Protein AF-A0A317V7V1-F1 (afdb_monomer)

Mean predicted aligned error: 9.77 Å

Nearest PDB structures (foldseek):
  2pzy-assembly1_A  TM=6.346E-01  e=2.511E+00  Homo sapiens

Solvent-accessible surface area (backbone atoms only — not comparable to full-atom values): 4943 Å² total; per-residue (Å²): 131,87,78,76,54,76,91,75,56,77,60,77,90,74,64,47,70,93,80,42,51,70,68,61,47,56,51,52,58,42,64,65,38,86,53,71,85,75,24,67,50,74,70,54,49,69,67,33,67,79,68,65,52,80,51,93,81,60,41,72,102,40,60,66,69,56,45,50,52,62,67,59,72,75,113

Radius of gyration: 16.43 Å; Cα contacts (8 Å, |Δi|>4): 33; chains: 1; bounding box: 34×25×42 Å

pLDDT: mean 78.75, std 11.6, range [42.62, 90.31]

Secondary structure (DSSP, 8-state):
-----GGGPPPGGG--TTTS-HHHHHHHHHHT-SSTTSSPPHHHHHHSGGGG---TT---SS-HHHHHHHHHTT-

Organism: Aspergillus eucalypticola (strain CBS 122712 / IBT 29274) (NCBI:txid1448314)

Foldseek 3Di:
DPDDPPVRDDDLVPDDCVRPNPVVSVLCCQQPDPDPVSHDDPVVNCVDVVVVDP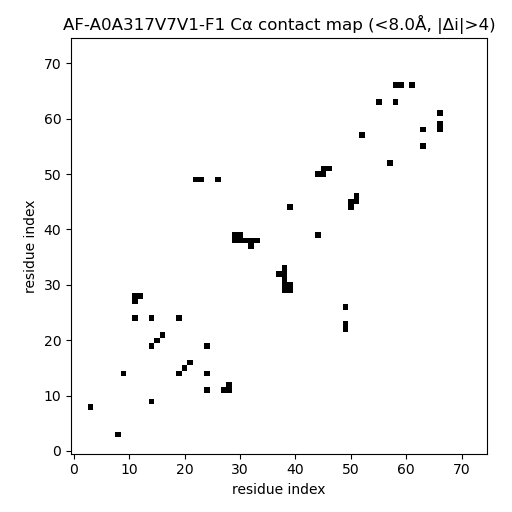DCVPPDPDDSVVSVVVVVVPD

Structure (mmCIF, N/CA/C/O backbone):
data_AF-A0A317V7V1-F1
#
_entry.id   AF-A0A317V7V1-F1
#
loop_
_atom_site.group_PDB
_atom_site.id
_atom_site.type_symbol
_atom_site.label_atom_id
_atom_site.label_alt_id
_atom_site.label_comp_id
_atom_site.label_asym_id
_atom_site.label_entity_id
_atom_site.label_seq_id
_atom_site.pdbx_PDB_ins_code
_atom_site.Cartn_x
_atom_site.Cartn_y
_atom_site.Cartn_z
_atom_site.occupancy
_atom_site.B_iso_or_equiv
_atom_site.auth_seq_id
_atom_site.auth_comp_id
_atom_site.auth_asym_id
_atom_site.auth_atom_id
_atom_site.pdbx_PDB_model_num
ATOM 1 N N . MET A 1 1 ? 21.161 13.276 -1.365 1.00 47.25 1 MET A N 1
ATOM 2 C CA . MET A 1 1 ? 20.230 12.143 -1.553 1.00 47.25 1 MET A CA 1
ATOM 3 C C . MET A 1 1 ? 20.903 11.147 -2.479 1.00 47.25 1 MET A C 1
ATOM 5 O O . MET A 1 1 ? 21.238 11.533 -3.590 1.00 47.25 1 MET A O 1
ATOM 9 N N . SER A 1 2 ? 21.195 9.926 -2.025 1.00 63.53 2 SER A N 1
ATOM 10 C CA . SER A 1 2 ? 21.741 8.891 -2.909 1.00 63.53 2 SER A CA 1
ATOM 11 C C . SER A 1 2 ? 20.610 8.364 -3.784 1.00 63.53 2 SER A C 1
ATOM 13 O O . SER A 1 2 ? 19.730 7.649 -3.306 1.00 63.53 2 SER A O 1
ATOM 15 N N . VAL A 1 3 ? 20.595 8.770 -5.049 1.00 81.6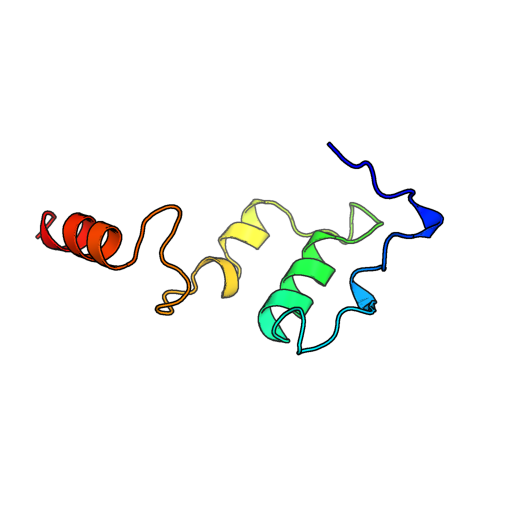2 3 VAL A N 1
ATOM 16 C CA . VAL A 1 3 ? 19.658 8.234 -6.034 1.00 81.62 3 VAL A CA 1
ATOM 17 C C . VAL A 1 3 ? 20.152 6.836 -6.382 1.00 81.62 3 VAL A C 1
ATOM 19 O O . VAL A 1 3 ? 21.223 6.687 -6.964 1.00 81.62 3 VAL A O 1
ATOM 22 N N . ILE A 1 4 ? 19.417 5.810 -5.956 1.00 79.31 4 ILE A N 1
ATOM 23 C CA . ILE A 1 4 ? 19.713 4.432 -6.349 1.00 79.31 4 ILE A CA 1
ATOM 24 C C . ILE A 1 4 ? 19.331 4.310 -7.829 1.00 79.31 4 ILE A C 1
ATOM 26 O O . ILE A 1 4 ? 18.185 4.621 -8.169 1.00 79.31 4 ILE A O 1
ATOM 30 N N . PRO A 1 5 ? 20.255 3.891 -8.708 1.00 86.62 5 PRO A N 1
ATOM 31 C CA . PRO A 1 5 ? 19.948 3.712 -10.118 1.00 86.62 5 PRO A CA 1
ATOM 32 C C . PRO A 1 5 ? 18.807 2.698 -10.316 1.00 86.62 5 PRO A C 1
ATOM 34 O O . PRO A 1 5 ? 18.758 1.712 -9.572 1.00 86.62 5 PRO A O 1
ATOM 37 N N . PRO A 1 6 ? 17.890 2.902 -11.281 1.00 81.38 6 PRO A N 1
ATOM 38 C CA . PRO A 1 6 ? 16.733 2.028 -11.486 1.00 81.38 6 PRO A CA 1
ATOM 39 C C . PRO A 1 6 ? 17.089 0.549 -11.666 1.00 81.38 6 PRO A C 1
ATOM 41 O O . PRO A 1 6 ? 16.363 -0.319 -11.192 1.00 81.38 6 PRO A O 1
ATOM 44 N N . GLU A 1 7 ? 18.223 0.258 -12.298 1.00 85.94 7 GLU A N 1
ATOM 45 C CA . GLU A 1 7 ? 18.753 -1.091 -12.504 1.00 85.94 7 GLU A CA 1
ATOM 46 C C . GLU A 1 7 ? 19.130 -1.806 -11.198 1.00 85.94 7 GLU A C 1
ATOM 48 O O . GLU A 1 7 ? 19.121 -3.033 -11.136 1.00 85.94 7 GLU A O 1
ATOM 53 N N . ASN A 1 8 ? 19.407 -1.039 -10.143 1.00 85.50 8 ASN A N 1
ATOM 54 C CA . ASN A 1 8 ? 19.741 -1.542 -8.816 1.00 85.50 8 ASN A CA 1
ATOM 55 C C . ASN A 1 8 ? 18.522 -1.563 -7.880 1.00 85.50 8 ASN A C 1
ATOM 57 O O . ASN A 1 8 ? 18.623 -2.038 -6.745 1.00 85.50 8 ASN A O 1
ATOM 61 N N . LEU A 1 9 ? 17.365 -1.055 -8.324 1.00 84.62 9 LEU A N 1
ATOM 62 C CA . LEU A 1 9 ? 16.132 -1.132 -7.551 1.00 84.62 9 LEU A CA 1
ATOM 63 C C . LEU A 1 9 ? 15.579 -2.550 -7.608 1.00 84.62 9 LEU A C 1
ATOM 65 O O . LEU A 1 9 ? 15.317 -3.110 -8.669 1.00 84.62 9 LEU A O 1
ATOM 69 N N . LYS A 1 10 ? 15.337 -3.117 -6.430 1.00 84.00 10 LYS A N 1
ATOM 70 C CA . LYS A 1 10 ? 14.683 -4.411 -6.285 1.00 84.00 10 LYS A CA 1
ATOM 71 C C . LYS A 1 10 ? 13.165 -4.240 -6.440 1.00 84.00 10 LYS A C 1
ATOM 73 O O . LYS A 1 10 ? 12.558 -3.537 -5.631 1.00 84.00 10 LYS A O 1
ATOM 78 N N . PRO A 1 11 ? 12.517 -4.897 -7.422 1.00 84.19 11 PRO A N 1
ATOM 79 C CA . PRO A 1 11 ? 11.063 -4.867 -7.542 1.00 84.19 11 PRO A CA 1
ATOM 80 C C . PRO A 1 11 ? 10.362 -5.385 -6.280 1.00 84.19 11 PRO A C 1
ATOM 82 O O . PRO A 1 11 ? 10.777 -6.394 -5.704 1.00 84.19 11 PRO A O 1
ATOM 85 N N . SER A 1 12 ? 9.241 -4.759 -5.912 1.00 81.62 12 SER A N 1
ATOM 86 C CA . SER A 1 12 ? 8.466 -5.081 -4.701 1.00 81.62 12 SER A CA 1
ATOM 87 C C . SER A 1 12 ? 8.036 -6.552 -4.617 1.00 81.62 12 SER A C 1
ATOM 89 O O . SER A 1 12 ? 8.002 -7.135 -3.534 1.00 81.62 12 SER A O 1
ATOM 91 N N . ARG A 1 13 ? 7.803 -7.213 -5.762 1.00 80.56 13 ARG A N 1
ATOM 92 C CA . ARG A 1 13 ? 7.473 -8.653 -5.818 1.00 80.56 13 ARG A CA 1
ATOM 93 C C . ARG A 1 13 ? 8.557 -9.559 -5.222 1.00 80.56 13 ARG A C 1
ATOM 95 O O . ARG A 1 13 ? 8.244 -10.652 -4.758 1.00 80.56 13 ARG A O 1
ATOM 102 N N . PHE A 1 14 ? 9.811 -9.107 -5.210 1.00 86.50 14 PHE A N 1
ATOM 103 C CA . PHE A 1 14 ? 10.953 -9.866 -4.699 1.00 86.50 14 PHE A CA 1
ATOM 104 C C . PHE A 1 14 ? 11.292 -9.559 -3.237 1.00 86.50 14 PHE A C 1
ATOM 106 O O . PHE A 1 14 ? 12.263 -10.116 -2.714 1.00 86.50 14 PHE A O 1
ATOM 113 N N . LEU A 1 15 ? 10.535 -8.677 -2.574 1.00 87.44 15 LEU A N 1
ATOM 114 C CA . LEU A 1 15 ? 10.714 -8.418 -1.147 1.00 87.44 15 LEU A CA 1
ATOM 115 C C . LEU A 1 15 ? 10.491 -9.701 -0.338 1.00 87.44 15 LEU A C 1
ATOM 117 O O . LEU A 1 15 ? 9.622 -10.510 -0.669 1.00 87.44 15 LEU A O 1
ATOM 121 N N . ARG A 1 16 ? 11.303 -9.910 0.693 1.00 86.56 16 ARG A N 1
ATOM 122 C CA . ARG A 1 16 ? 11.250 -11.080 1.580 1.00 86.56 16 ARG A CA 1
ATOM 123 C C . ARG A 1 16 ? 10.659 -10.690 2.933 1.00 86.56 16 ARG A C 1
ATOM 125 O O . ARG A 1 16 ? 10.706 -9.523 3.304 1.00 86.56 16 ARG A O 1
ATOM 132 N N . GLU A 1 17 ? 10.220 -11.683 3.701 1.00 86.06 17 GLU A N 1
ATOM 133 C CA . GLU A 1 17 ? 9.657 -11.510 5.054 1.00 86.06 17 GLU A CA 1
ATOM 134 C C . GLU A 1 17 ? 10.568 -10.723 6.014 1.00 86.06 17 GLU A C 1
ATOM 136 O O . GLU A 1 17 ? 10.098 -10.010 6.895 1.00 86.06 17 GLU A O 1
ATOM 141 N N . ARG A 1 18 ? 11.895 -10.804 5.825 1.00 88.69 18 ARG A N 1
ATOM 142 C CA . ARG A 1 18 ? 12.875 -10.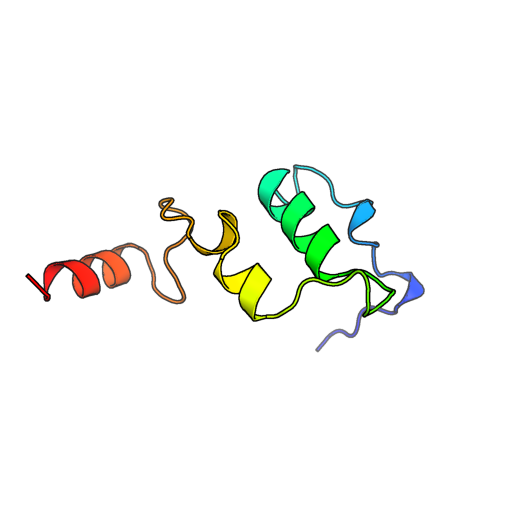029 6.608 1.00 88.69 18 ARG A CA 1
ATOM 143 C C . ARG A 1 18 ? 12.792 -8.516 6.356 1.00 88.69 18 ARG A C 1
ATOM 145 O O . ARG A 1 18 ? 13.245 -7.743 7.192 1.00 88.69 18 ARG A O 1
ATOM 152 N N . GLU A 1 19 ? 12.286 -8.106 5.197 1.00 89.06 19 GLU A N 1
ATOM 153 C CA . GLU A 1 19 ? 12.166 -6.702 4.784 1.00 89.06 19 GLU A CA 1
ATOM 154 C C . GLU A 1 19 ? 10.769 -6.145 5.093 1.00 89.06 19 GLU A C 1
ATOM 156 O O . GLU A 1 19 ? 10.647 -4.988 5.482 1.00 89.06 19 GLU A O 1
ATOM 161 N N . ILE A 1 20 ? 9.722 -6.955 4.914 1.00 87.44 20 ILE A N 1
ATOM 162 C CA . ILE A 1 20 ? 8.318 -6.562 5.069 1.00 87.44 20 ILE A CA 1
ATOM 163 C C . ILE A 1 20 ? 7.483 -7.789 5.445 1.00 87.44 20 ILE A C 1
ATOM 165 O O . ILE A 1 20 ? 7.750 -8.879 4.940 1.00 87.44 20 ILE A O 1
ATOM 169 N N . CYS A 1 21 ? 6.479 -7.635 6.311 1.00 86.81 21 CYS A N 1
ATOM 170 C CA . CYS A 1 21 ? 5.587 -8.752 6.620 1.00 86.81 21 CYS A CA 1
ATOM 171 C C . CYS A 1 21 ? 4.657 -9.062 5.434 1.00 86.81 21 CYS A C 1
ATOM 173 O O . CYS A 1 21 ? 4.444 -8.217 4.563 1.00 86.81 21 CYS A O 1
ATOM 175 N N . ASP A 1 22 ? 4.096 -10.269 5.388 1.00 86.75 22 ASP A N 1
ATOM 176 C CA . ASP A 1 22 ? 3.299 -10.705 4.235 1.00 8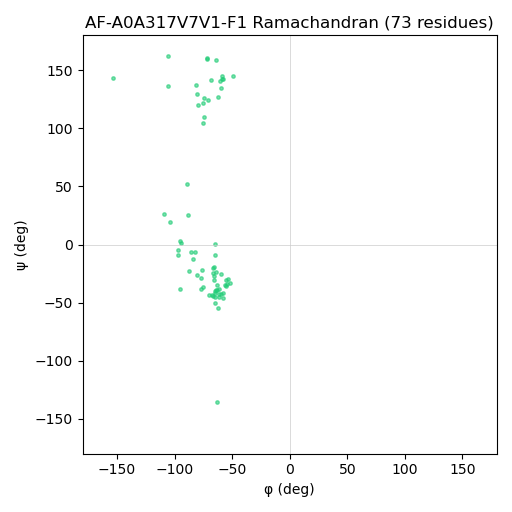6.75 22 ASP A CA 1
ATOM 177 C C . ASP A 1 22 ? 2.041 -9.864 4.010 1.00 86.75 22 ASP A C 1
ATOM 179 O O . ASP A 1 22 ? 1.682 -9.600 2.860 1.00 86.75 22 ASP A O 1
ATOM 183 N N . ALA A 1 23 ? 1.407 -9.402 5.090 1.00 85.69 23 ALA A N 1
ATOM 184 C CA . ALA A 1 23 ? 0.229 -8.546 5.011 1.00 85.69 23 ALA A CA 1
ATOM 185 C C . ALA A 1 23 ? 0.575 -7.217 4.315 1.00 85.69 23 ALA A C 1
ATOM 187 O O . ALA A 1 23 ? 0.028 -6.917 3.249 1.00 85.69 23 ALA A O 1
ATOM 188 N N . ASP A 1 24 ? 1.592 -6.514 4.823 1.00 86.38 24 ASP A N 1
ATOM 189 C CA . ASP A 1 24 ? 2.069 -5.243 4.264 1.00 86.38 24 ASP A CA 1
ATOM 190 C C . ASP A 1 24 ? 2.572 -5.415 2.827 1.00 86.38 24 ASP A C 1
ATOM 192 O O . ASP A 1 24 ? 2.317 -4.583 1.952 1.00 86.38 24 ASP A O 1
ATOM 196 N N . LYS A 1 25 ? 3.247 -6.534 2.535 1.00 89.31 25 LYS A N 1
ATOM 197 C CA . LYS A 1 25 ? 3.696 -6.863 1.179 1.00 89.31 25 LYS A CA 1
ATOM 198 C C . LYS A 1 25 ? 2.516 -7.003 0.224 1.00 89.31 25 LYS A C 1
ATOM 200 O O . LYS A 1 25 ? 2.564 -6.471 -0.889 1.00 89.31 25 LYS A O 1
ATOM 205 N N . ALA A 1 26 ? 1.465 -7.709 0.634 1.00 87.88 26 ALA A N 1
ATOM 206 C CA . ALA A 1 26 ? 0.266 -7.882 -0.171 1.00 87.88 26 ALA A CA 1
ATOM 207 C C . ALA A 1 26 ? -0.432 -6.539 -0.426 1.00 87.88 26 ALA A C 1
ATOM 209 O O . ALA A 1 26 ? -0.889 -6.289 -1.541 1.00 87.88 26 ALA A O 1
ATOM 210 N N . PHE A 1 27 ? -0.487 -5.644 0.559 1.00 88.50 27 PHE A N 1
ATOM 211 C CA . PHE A 1 27 ? -1.016 -4.292 0.377 1.00 88.50 27 PHE A CA 1
ATOM 212 C C . PHE A 1 27 ? -0.171 -3.447 -0.586 1.00 88.50 27 PHE A C 1
ATOM 214 O O . PHE A 1 27 ? -0.697 -2.933 -1.576 1.00 88.50 27 PHE A O 1
ATOM 221 N N . VAL A 1 28 ? 1.150 -3.390 -0.396 1.00 88.69 28 VAL A N 1
ATOM 222 C CA . VAL A 1 28 ? 2.063 -2.641 -1.278 1.00 88.69 28 VAL A CA 1
ATOM 223 C C . VAL A 1 28 ? 1.973 -3.129 -2.726 1.00 88.69 28 VAL A C 1
ATOM 225 O O . VAL A 1 28 ? 1.918 -2.318 -3.650 1.00 88.69 28 VAL A O 1
ATOM 228 N N . LEU A 1 29 ? 1.898 -4.443 -2.958 1.00 88.25 29 LEU A N 1
ATOM 229 C CA . LEU A 1 29 ? 1.761 -5.006 -4.307 1.00 88.25 29 LEU A CA 1
ATOM 230 C C . LEU A 1 29 ? 0.433 -4.657 -4.991 1.00 88.25 29 LEU A C 1
ATOM 232 O O . LEU A 1 29 ? 0.378 -4.621 -6.223 1.00 88.25 29 LEU A O 1
ATOM 236 N N . ARG A 1 30 ? -0.626 -4.410 -4.216 1.00 86.75 30 ARG A N 1
ATOM 237 C CA . ARG A 1 30 ? -1.932 -3.968 -4.725 1.00 86.75 30 ARG A CA 1
ATOM 238 C C . ARG A 1 30 ? -1.914 -2.478 -5.083 1.00 86.75 30 ARG A C 1
ATOM 240 O O . ARG A 1 30 ? -2.437 -2.095 -6.125 1.00 86.75 30 ARG A O 1
ATOM 247 N N . VAL A 1 31 ? -1.237 -1.647 -4.290 1.00 88.75 31 VAL A N 1
ATOM 248 C CA . VAL A 1 31 ? -1.101 -0.201 -4.555 1.00 88.75 31 VAL A CA 1
ATOM 249 C C . VAL A 1 31 ? -0.101 0.091 -5.683 1.00 88.75 31 VAL A C 1
ATOM 251 O O . VAL A 1 31 ? -0.321 0.981 -6.502 1.00 88.75 31 VAL A O 1
ATOM 254 N N . MET A 1 32 ? 0.990 -0.672 -5.783 1.00 85.88 32 MET A N 1
ATOM 255 C CA . MET A 1 32 ? 2.064 -0.452 -6.764 1.00 85.88 32 MET A CA 1
ATOM 256 C C . MET A 1 32 ? 1.836 -1.156 -8.112 1.00 85.88 32 MET A C 1
ATOM 258 O O . MET A 1 32 ? 2.795 -1.456 -8.829 1.00 85.88 32 MET A O 1
ATOM 262 N N . LYS A 1 33 ? 0.583 -1.440 -8.484 1.00 87.56 33 LYS A N 1
ATOM 263 C CA . LYS A 1 33 ? 0.272 -1.999 -9.806 1.00 87.56 33 LYS A CA 1
ATOM 264 C C . LYS A 1 33 ? 0.729 -1.046 -10.915 1.00 87.56 33 LYS A C 1
ATOM 266 O O . LYS A 1 33 ? 0.530 0.172 -10.830 1.00 87.56 33 LYS A O 1
ATOM 271 N N . LEU A 1 34 ? 1.371 -1.626 -11.933 1.00 85.06 34 LEU A N 1
ATOM 272 C CA . LEU A 1 34 ? 1.899 -0.894 -13.086 1.00 85.06 34 LEU A CA 1
ATOM 273 C C . LEU A 1 34 ? 0.760 -0.305 -13.926 1.00 85.06 34 LEU A C 1
ATOM 275 O O . LEU A 1 34 ? 0.829 0.865 -14.289 1.00 85.06 34 LEU A O 1
ATOM 279 N N . ASP A 1 35 ? -0.292 -1.091 -14.182 1.00 87.94 35 ASP A N 1
ATOM 280 C CA . ASP A 1 35 ? -1.509 -0.593 -14.822 1.00 87.94 35 ASP A CA 1
ATOM 281 C C . ASP A 1 35 ? -2.329 0.218 -13.800 1.00 87.94 35 ASP A C 1
ATOM 283 O O . 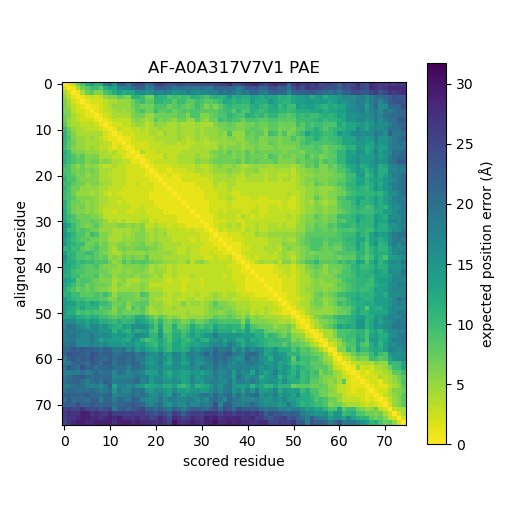ASP A 1 35 ? -2.690 -0.312 -12.744 1.00 87.94 35 ASP A O 1
ATOM 287 N N . PRO A 1 36 ? -2.624 1.501 -14.072 1.00 85.38 36 PRO A N 1
ATOM 288 C CA . PRO A 1 36 ? -3.427 2.327 -13.178 1.00 85.38 36 PRO A CA 1
ATOM 289 C C . PRO A 1 36 ? -4.884 1.861 -13.047 1.00 85.38 36 PRO A C 1
ATOM 291 O O . PRO A 1 36 ? -5.529 2.240 -12.076 1.00 85.38 36 PRO A O 1
ATOM 294 N N . ARG A 1 37 ? -5.412 1.055 -13.978 1.00 89.06 37 ARG A N 1
ATOM 295 C CA . ARG A 1 37 ? -6.786 0.519 -13.915 1.00 89.06 37 ARG A CA 1
ATOM 296 C C . ARG A 1 37 ? -6.920 -0.632 -12.924 1.00 89.06 37 ARG A C 1
ATOM 298 O O . ARG A 1 37 ? -7.979 -0.804 -12.335 1.00 89.06 37 ARG A O 1
ATOM 305 N N . ASP A 1 38 ? -5.834 -1.375 -12.723 1.00 88.25 38 ASP A N 1
ATOM 306 C CA . ASP A 1 38 ? -5.756 -2.465 -11.745 1.00 88.25 38 ASP A CA 1
ATOM 307 C C . ASP A 1 38 ? -5.389 -1.961 -10.343 1.00 88.25 38 ASP A C 1
ATOM 309 O O . ASP A 1 38 ? -5.332 -2.733 -9.382 1.00 88.25 38 ASP A O 1
ATOM 313 N N . ARG A 1 39 ? -5.061 -0.671 -10.224 1.00 88.50 39 ARG A N 1
ATOM 314 C CA . ARG A 1 39 ? -4.681 -0.039 -8.967 1.00 88.50 39 ARG A CA 1
ATOM 315 C C . ARG A 1 39 ? -5.931 0.328 -8.179 1.00 88.50 39 ARG A C 1
ATOM 317 O O . ARG A 1 39 ? -6.871 0.896 -8.728 1.00 88.50 39 ARG A O 1
ATOM 324 N N . PHE A 1 40 ? -5.905 0.079 -6.873 1.00 88.88 40 PHE A N 1
ATOM 325 C CA . PHE A 1 40 ? -6.969 0.548 -5.992 1.00 88.88 40 PHE A CA 1
ATOM 326 C C . PHE A 1 40 ? -7.125 2.063 -6.028 1.00 88.88 40 PHE A C 1
ATOM 328 O O . PHE A 1 40 ? -6.147 2.815 -6.109 1.00 88.88 40 PHE A O 1
ATOM 335 N N . THR A 1 41 ? -8.373 2.508 -5.910 1.00 89.06 41 THR A N 1
ATOM 336 C CA . THR A 1 41 ? -8.650 3.924 -5.715 1.00 89.06 41 THR A CA 1
ATOM 337 C C . THR A 1 41 ? -8.240 4.343 -4.307 1.00 89.06 41 THR A C 1
ATOM 339 O O . THR A 1 41 ? -8.134 3.526 -3.391 1.00 89.06 41 THR A O 1
ATOM 342 N N . ALA A 1 42 ? -8.053 5.647 -4.099 1.00 88.88 42 ALA A N 1
ATOM 343 C CA . ALA A 1 42 ? -7.791 6.177 -2.763 1.00 88.88 42 ALA A CA 1
ATOM 344 C C . ALA A 1 42 ? -8.900 5.798 -1.765 1.00 88.88 42 ALA A C 1
ATOM 346 O O . ALA A 1 42 ? -8.615 5.534 -0.602 1.00 88.88 42 ALA A O 1
ATOM 347 N N . LYS A 1 43 ? -10.158 5.727 -2.220 1.00 90.31 43 LYS A N 1
ATOM 348 C CA . LYS A 1 43 ? -11.287 5.325 -1.379 1.00 90.31 43 LYS A CA 1
ATOM 349 C C . LYS A 1 43 ? -11.161 3.870 -0.928 1.00 90.31 43 LYS A C 1
ATOM 351 O O . LYS A 1 43 ? -11.348 3.607 0.253 1.00 90.31 43 LYS A O 1
ATOM 356 N N . ASP A 1 44 ? -10.807 2.966 -1.840 1.00 89.44 44 ASP A N 1
ATOM 357 C CA . ASP A 1 44 ? -10.633 1.543 -1.522 1.00 89.44 44 ASP A CA 1
ATOM 358 C C . ASP A 1 44 ? -9.466 1.341 -0.551 1.00 89.44 44 ASP A C 1
ATOM 360 O O . ASP A 1 44 ? -9.582 0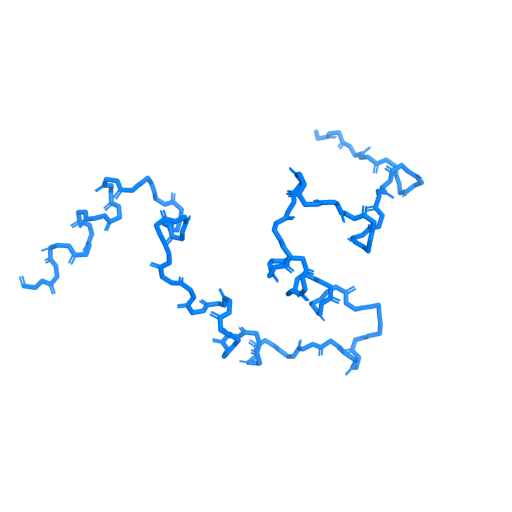.587 0.407 1.00 89.44 44 ASP A O 1
ATOM 364 N N . ILE A 1 45 ? -8.368 2.082 -0.744 1.00 88.88 45 ILE A N 1
ATOM 365 C CA . ILE A 1 45 ? -7.211 2.062 0.160 1.00 88.88 45 ILE A CA 1
ATOM 366 C C . ILE A 1 45 ? -7.616 2.445 1.587 1.00 88.88 45 ILE A C 1
ATOM 368 O O . ILE A 1 45 ? -7.228 1.766 2.531 1.00 88.88 45 ILE A O 1
ATOM 372 N N . LEU A 1 46 ? -8.406 3.510 1.750 1.00 87.69 46 LEU A N 1
ATOM 373 C CA . LEU A 1 46 ? -8.857 3.975 3.068 1.00 87.69 46 LEU A CA 1
ATOM 374 C C . LEU A 1 46 ? -9.813 2.992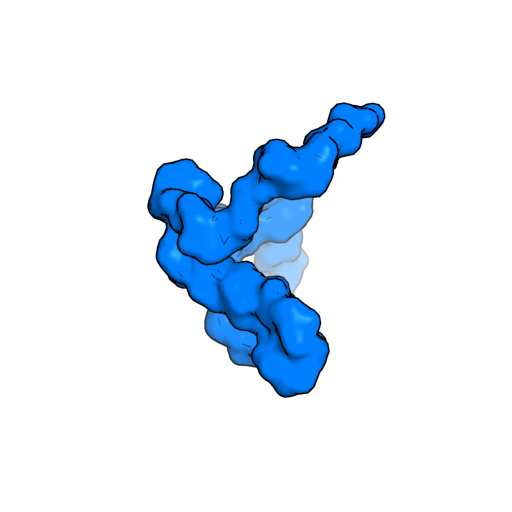 3.762 1.00 87.69 46 LEU A C 1
ATOM 376 O O . LEU A 1 46 ? -10.000 3.083 4.973 1.00 87.69 46 LEU A O 1
ATOM 380 N N . GLN A 1 47 ? -10.441 2.095 3.000 1.00 87.62 47 GLN A N 1
ATOM 381 C CA . GLN A 1 47 ? -11.355 1.070 3.502 1.00 87.62 47 GLN A CA 1
ATOM 382 C C . GLN A 1 47 ? -10.676 -0.294 3.707 1.00 87.62 47 GLN A C 1
ATOM 384 O O . GLN A 1 47 ? -11.301 -1.185 4.276 1.00 87.62 47 GLN A O 1
ATOM 389 N N . ASP A 1 48 ? -9.427 -0.468 3.261 1.00 85.50 48 ASP A N 1
ATOM 390 C CA . ASP A 1 48 ? -8.677 -1.715 3.425 1.00 85.50 48 ASP A CA 1
ATOM 391 C C . ASP A 1 48 ? -8.334 -1.951 4.903 1.00 85.50 48 ASP A C 1
ATOM 393 O O . ASP A 1 48 ? -7.983 -1.029 5.646 1.00 85.50 48 ASP A O 1
ATOM 397 N N . GLU A 1 49 ? -8.410 -3.210 5.329 1.00 82.31 49 GLU A N 1
ATOM 398 C CA . GLU A 1 49 ? -8.174 -3.618 6.715 1.00 82.31 49 GLU A CA 1
ATOM 399 C C . GLU A 1 49 ? -6.801 -3.168 7.220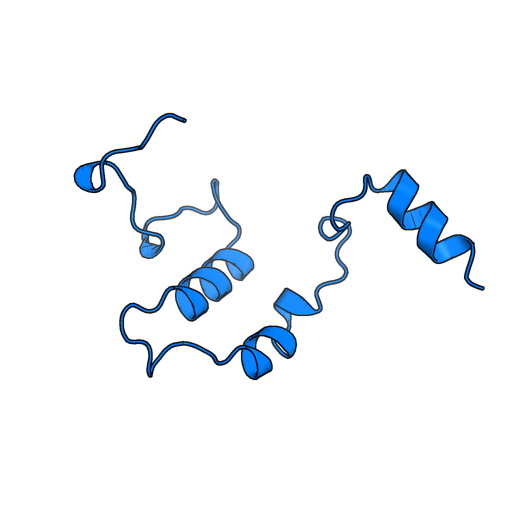 1.00 82.31 49 GLU A C 1
ATOM 401 O O . GLU A 1 49 ? -6.686 -2.723 8.364 1.00 82.31 49 GLU A O 1
ATOM 406 N N . GLN A 1 50 ? -5.786 -3.182 6.350 1.00 79.00 50 GLN A N 1
ATOM 407 C CA . GLN A 1 50 ? -4.436 -2.736 6.689 1.00 79.00 50 GLN A CA 1
ATOM 408 C C . GLN A 1 50 ? -4.358 -1.241 6.991 1.00 79.00 50 GLN A C 1
ATOM 410 O O . GLN A 1 50 ? -3.557 -0.822 7.823 1.00 79.00 50 GLN A O 1
ATOM 415 N N . PHE A 1 51 ? -5.212 -0.425 6.372 1.00 80.38 51 PHE A N 1
ATOM 416 C CA . PHE A 1 51 ? -5.273 1.002 6.677 1.00 80.38 51 PHE A CA 1
ATOM 417 C C . PHE A 1 51 ? -5.989 1.278 8.007 1.00 80.38 51 PHE A C 1
ATOM 419 O O . PHE A 1 51 ? -5.779 2.311 8.642 1.00 80.38 51 PHE A O 1
ATOM 426 N N . THR A 1 52 ? -6.818 0.335 8.456 1.00 74.81 52 THR A N 1
ATOM 427 C CA . THR A 1 52 ? -7.543 0.405 9.732 1.00 74.81 52 THR A CA 1
ATOM 428 C C . THR A 1 52 ? -6.837 -0.318 10.882 1.00 74.81 52 THR A C 1
ATOM 430 O O . THR A 1 52 ? -7.378 -0.370 11.992 1.00 74.81 52 THR A O 1
ATOM 433 N N . GLU A 1 53 ? -5.641 -0.869 10.648 1.00 73.44 53 GLU A N 1
ATOM 434 C CA . GLU A 1 53 ? -4.902 -1.650 11.635 1.00 73.44 53 GLU A CA 1
ATOM 435 C C . GLU A 1 53 ? -4.544 -0.800 12.868 1.00 73.44 53 GLU A C 1
ATOM 437 O O . GLU A 1 53 ? -3.936 0.263 12.778 1.00 73.44 53 GLU A O 1
ATOM 442 N N . LYS A 1 54 ? -4.904 -1.289 14.062 1.00 67.44 54 LYS A N 1
ATOM 443 C CA . LYS A 1 54 ? -4.641 -0.623 15.356 1.00 67.44 54 LYS A CA 1
ATOM 444 C C . LYS A 1 54 ? -3.586 -1.351 16.188 1.00 67.44 54 LYS A C 1
ATOM 446 O O . LYS A 1 54 ? -3.626 -1.311 17.418 1.00 67.44 54 LYS A O 1
ATOM 451 N N . SER A 1 55 ? -2.687 -2.087 15.536 1.00 67.38 55 SER A N 1
ATOM 452 C CA . SER A 1 55 ? -1.605 -2.783 16.230 1.00 67.38 55 SER A CA 1
ATOM 453 C C . SER A 1 55 ? -0.661 -1.785 16.898 1.00 67.38 55 SER A C 1
ATOM 455 O O . SER A 1 55 ? -0.564 -0.625 16.503 1.00 67.38 55 SER A O 1
ATOM 457 N N . GLU A 1 56 ? 0.094 -2.230 17.904 1.00 59.81 56 GLU A N 1
ATOM 458 C CA . GLU A 1 56 ? 1.026 -1.344 18.613 1.00 59.81 56 GLU A CA 1
ATOM 459 C C . GLU A 1 56 ? 2.189 -0.820 17.742 1.00 59.81 56 GLU A C 1
ATOM 461 O O . GLU A 1 56 ? 2.990 -0.001 18.209 1.00 59.81 56 GLU A O 1
ATOM 466 N N . LYS A 1 57 ? 2.337 -1.353 16.520 1.00 62.78 57 LYS A N 1
ATOM 467 C CA . LYS A 1 57 ? 3.273 -0.877 15.493 1.00 62.78 57 LYS A CA 1
ATOM 468 C C . LYS A 1 57 ? 2.723 0.343 14.754 1.00 62.78 57 LYS A C 1
ATOM 470 O O . LYS A 1 57 ? 3.505 1.171 14.306 1.00 62.78 57 LYS A O 1
ATOM 475 N N . THR A 1 58 ? 1.401 0.484 14.710 1.00 63.78 58 THR A N 1
ATOM 476 C CA . THR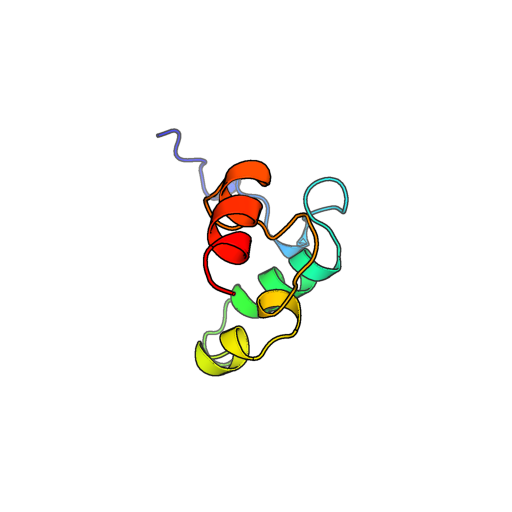 A 1 58 ? 0.677 1.602 14.096 1.00 63.78 58 THR A CA 1
ATOM 477 C C . THR A 1 58 ? 0.479 2.715 15.121 1.00 63.78 58 THR A C 1
ATOM 479 O O . THR A 1 58 ? -0.621 3.189 15.390 1.00 63.78 58 THR A O 1
ATOM 482 N N . VAL A 1 59 ? 1.574 3.128 15.752 1.00 59.06 59 VAL A N 1
ATOM 483 C CA . VAL A 1 59 ? 1.662 4.490 16.277 1.00 59.06 59 VAL A CA 1
ATOM 484 C C . VAL A 1 59 ? 2.017 5.324 15.054 1.00 59.06 59 VAL A C 1
ATOM 486 O O . VAL A 1 59 ? 2.863 4.898 14.278 1.00 59.06 59 VAL A O 1
ATOM 489 N N . GLY A 1 60 ? 1.304 6.413 14.777 1.00 62.19 60 GLY A N 1
ATOM 490 C CA . GLY A 1 60 ? 1.565 7.217 13.577 1.00 62.19 60 GLY A CA 1
ATOM 491 C C . GLY A 1 60 ? 2.966 7.854 13.589 1.00 62.19 60 GLY A C 1
ATOM 492 O O . GLY A 1 60 ? 3.961 7.272 14.001 1.00 62.19 60 GLY A O 1
ATOM 493 N N . TRP A 1 61 ? 3.070 9.128 13.229 1.00 60.75 61 TRP A N 1
ATOM 494 C CA . TRP A 1 61 ? 4.339 9.870 13.333 1.00 60.75 61 TRP A CA 1
ATOM 495 C C . TRP A 1 61 ? 4.855 10.065 14.773 1.00 60.75 61 TRP A C 1
ATOM 497 O O . TRP A 1 61 ? 5.902 10.675 14.974 1.00 60.75 61 TRP A O 1
ATOM 507 N N . TYR A 1 62 ? 4.132 9.557 15.771 1.00 62.16 62 TYR A N 1
ATOM 508 C CA . TYR A 1 62 ? 4.393 9.781 17.184 1.00 62.16 62 TYR A CA 1
ATOM 509 C C . TYR A 1 62 ? 4.996 8.541 17.846 1.00 62.16 62 TYR A C 1
ATOM 511 O O . TYR A 1 62 ? 4.475 7.435 17.675 1.00 62.16 62 TYR A O 1
ATOM 519 N N . PRO A 1 63 ? 6.025 8.709 18.691 1.00 72.19 63 PRO A N 1
ATOM 520 C CA . PRO A 1 63 ? 6.440 7.687 19.639 1.00 72.19 63 PRO A CA 1
ATOM 521 C C . PRO A 1 63 ? 5.248 7.146 20.443 1.00 72.19 63 PRO A C 1
ATOM 523 O O . PRO A 1 63 ? 4.336 7.884 20.819 1.00 72.19 63 PRO A O 1
ATOM 526 N N . ARG A 1 64 ? 5.267 5.849 20.780 1.00 64.62 64 ARG A N 1
ATOM 527 C CA . ARG A 1 64 ? 4.158 5.157 21.471 1.00 64.62 64 ARG A CA 1
ATOM 528 C C . ARG A 1 64 ? 3.683 5.858 22.751 1.00 64.62 64 ARG A C 1
ATOM 530 O O . ARG A 1 64 ? 2.506 5.786 23.090 1.00 64.62 64 ARG A O 1
ATOM 537 N N . GLN A 1 65 ? 4.593 6.514 23.465 1.00 71.69 65 GLN A N 1
ATOM 538 C CA . GLN A 1 65 ? 4.307 7.257 24.696 1.00 71.69 65 GLN A CA 1
ATOM 539 C C . GLN A 1 65 ? 3.492 8.527 24.410 1.00 71.69 65 GLN A C 1
ATOM 541 O O . GLN A 1 65 ? 2.497 8.783 25.085 1.00 71.69 65 GLN A O 1
ATOM 546 N N . GLU A 1 66 ? 3.862 9.268 23.364 1.00 72.94 66 GLU A N 1
ATOM 547 C CA . GLU A 1 66 ? 3.146 10.461 22.904 1.00 72.94 66 GLU A CA 1
ATOM 548 C C . GLU A 1 66 ? 1.769 10.092 22.347 1.00 72.94 66 GLU A C 1
ATOM 550 O O . GLU A 1 66 ? 0.769 10.696 22.732 1.00 72.94 66 GLU A O 1
ATOM 555 N N . TRP A 1 67 ? 1.687 9.026 21.544 1.00 71.81 67 TRP A N 1
ATOM 556 C CA . TRP A 1 67 ? 0.419 8.533 20.999 1.00 71.81 67 TRP A CA 1
ATOM 557 C C . TRP A 1 67 ? -0.572 8.131 22.107 1.00 71.81 67 TRP A C 1
ATOM 559 O O . TRP A 1 67 ? -1.745 8.508 22.072 1.00 71.81 67 TRP A O 1
ATOM 569 N N . LYS A 1 68 ? -0.092 7.439 23.153 1.00 74.69 68 LYS A N 1
ATOM 570 C CA . LYS A 1 68 ? -0.894 7.118 24.348 1.00 74.69 68 LYS A CA 1
ATOM 571 C C . LYS A 1 68 ? -1.377 8.379 25.072 1.00 74.69 68 LYS A C 1
ATOM 573 O O . LYS A 1 68 ? -2.545 8.442 25.443 1.00 74.69 68 LYS A O 1
ATOM 578 N N . GLY A 1 69 ? -0.523 9.392 25.224 1.00 76.62 69 GLY A N 1
ATOM 579 C CA . GLY A 1 69 ? -0.890 10.667 25.849 1.00 76.62 69 GLY A CA 1
ATOM 580 C C . GLY A 1 69 ? -1.957 11.448 25.071 1.00 76.62 69 GLY A C 1
ATOM 581 O O . GLY A 1 69 ? -2.869 12.008 25.680 1.00 76.62 69 GLY A O 1
ATOM 582 N N . MET A 1 70 ? -1.893 11.440 23.735 1.00 69.62 70 MET A N 1
ATOM 583 C CA . MET A 1 70 ? -2.882 12.099 22.868 1.00 69.62 70 MET A CA 1
ATOM 584 C C . MET A 1 70 ? -4.274 11.461 22.988 1.00 69.62 70 MET A C 1
ATOM 586 O O . MET A 1 70 ? -5.269 12.175 23.081 1.00 69.62 70 MET A O 1
ATOM 590 N N . HIS A 1 71 ? -4.352 10.128 23.051 1.00 63.84 71 HIS A N 1
ATOM 591 C CA . HIS A 1 71 ? -5.625 9.402 23.156 1.00 63.84 71 HIS A CA 1
ATOM 592 C C . HIS A 1 71 ? -6.166 9.267 24.591 1.00 63.84 71 HIS A C 1
ATOM 594 O O . HIS A 1 71 ? -7.333 8.920 24.773 1.00 63.84 71 HIS A O 1
ATOM 600 N N . GLN A 1 72 ? -5.357 9.563 25.613 1.00 63.09 72 GLN A N 1
ATOM 601 C CA . GLN A 1 72 ? -5.781 9.575 27.018 1.00 63.09 72 GLN A CA 1
ATOM 602 C C . GLN A 1 72 ? -6.368 10.929 27.454 1.00 63.09 72 GLN A C 1
ATOM 604 O O . GLN A 1 72 ? -7.164 10.968 28.385 1.00 63.09 72 GLN A O 1
ATOM 609 N N . LYS A 1 73 ? -6.027 12.029 26.769 1.00 56.62 73 LYS A N 1
ATOM 610 C CA . LYS A 1 73 ? -6.537 13.386 27.057 1.00 56.62 73 LYS A CA 1
ATOM 611 C C . LYS A 1 73 ? -7.912 13.705 26.455 1.00 56.62 73 LYS A C 1
ATOM 613 O O . LYS A 1 73 ? -8.439 14.780 26.713 1.00 56.62 73 LYS A O 1
ATOM 618 N N . GLY A 1 74 ? -8.460 12.810 25.635 1.00 54.94 74 GLY A N 1
ATOM 619 C CA . GLY A 1 74 ? -9.730 12.999 24.926 1.00 54.94 74 GLY A CA 1
ATOM 620 C C . GLY A 1 74 ? -10.918 12.227 25.507 1.00 54.94 74 GLY A C 1
ATOM 621 O O . GLY A 1 74 ? -11.871 11.989 24.769 1.00 54.94 74 GLY A O 1
ATOM 622 N N . ARG A 1 75 ? -10.853 11.784 26.768 1.00 42.62 75 ARG A N 1
ATOM 623 C CA . ARG A 1 75 ? -11.948 11.091 27.456 1.00 42.62 75 ARG A CA 1
ATOM 624 C C . ARG A 1 75 ? -12.287 11.778 28.769 1.00 42.62 75 ARG A C 1
ATOM 626 O O . ARG A 1 75 ? -11.328 12.198 29.450 1.00 42.62 75 ARG A O 1
#

Sequence (75 aa):
MSVIPPENLKPSRFLREREICDADKAFVLRVMKLDPRDRFTAKDILQDEQFTEKSEKTVGWYPRQEWKGMHQKGR